Protein AF-A0A0B7FUU1-F1 (afdb_monomer)

Nearest PDB structures (foldseek):
  2uy8-assembly1_A  TM=9.739E-01  e=7.559E-03  Bacillus subtilis
  4met-assembly1_A  TM=9.738E-01  e=1.517E-02  Bacillus subtilis subsp. subtilis str. 168
  5hi0-assembly1_A  TM=9.730E-01  e=2.305E-02  Bacillus subtilis subsp. subtilis str. 168
  2v09-assembly1_A  TM=9.767E-01  e=3.045E-02  Bacillus subtilis
  2uy9-assembly1_A  TM=9.750E-01  e=3.753E-02  Bacillus subtilis

Organism: Thanatephorus cucumeris (strain AG1-IB / isolate 7/3/14) (NCBI:txid1108050)

pLDDT: mean 92.93, std 8.99, range [48.88, 98.0]

Radius of gyration: 15.76 Å; Cα contacts (8 Å, |Δi|>4): 33; chains: 1; bounding box: 33×37×38 Å

Secondary structure (DSSP, 8-state):
--------TT--------SSS--------SSSS-----HHHHHHHS-HHHHHHHH---HHHHHT--SSPPSS-PPP--

Sequence (78 aa):
MGILCYVPPSFGHYVENIGNTTLKYLEIFKTDVYEDISLNQWLALTPPDMVKAHLQLSDETISQLQKVKPVIVGPGEW

InterPro domains:
  IPR006045 Cupin 1 [PF00190] (2-62)
  IPR011051 RmlC-like cupin domain superfamily [SSF51182] (5-67)
  IPR014710 RmlC-like jelly roll fold [G3DSA:2.60.120.10] (1-73)

Mean predicted aligned error: 3.99 Å

Solvent-accessible surface area (backbone atoms only — not comparable to full-atom values): 5778 Å² total; per-residue (Å²): 138,87,84,89,84,86,78,63,88,92,61,88,83,86,86,80,79,91,60,99,63,90,82,83,88,84,90,86,70,101,62,98,70,93,84,87,80,55,66,55,25,53,58,44,71,39,63,64,70,60,52,31,73,76,67,72,56,52,72,70,63,57,69,70,43,37,70,64,72,76,89,77,80,74,85,77,92,124

Structure (mmCIF, N/CA/C/O backbone):
data_AF-A0A0B7FUU1-F1
#
_entry.id   AF-A0A0B7FUU1-F1
#
loop_
_atom_site.group_PDB
_atom_site.id
_atom_site.type_symbol
_atom_site.label_atom_id
_atom_site.label_alt_id
_atom_site.label_comp_id
_atom_site.label_asym_id
_atom_site.label_entity_id
_atom_site.label_seq_i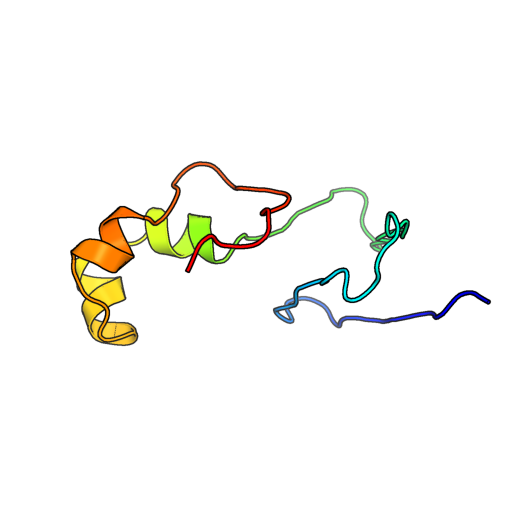d
_atom_site.pdbx_PDB_ins_code
_atom_site.Cartn_x
_atom_site.Cartn_y
_atom_site.Cartn_z
_atom_site.occupancy
_atom_site.B_iso_or_equiv
_atom_site.auth_seq_id
_atom_site.auth_comp_id
_atom_site.auth_asym_id
_atom_site.auth_atom_id
_atom_site.pdbx_PDB_model_num
ATOM 1 N N . MET A 1 1 ? 18.434 3.439 -19.640 1.00 51.09 1 MET A N 1
ATOM 2 C CA . MET A 1 1 ? 19.199 2.845 -18.524 1.00 51.09 1 MET A CA 1
ATOM 3 C C . MET A 1 1 ? 18.192 2.262 -17.555 1.00 51.09 1 MET A C 1
ATOM 5 O O . MET A 1 1 ? 17.283 2.986 -17.175 1.00 51.09 1 MET A O 1
ATOM 9 N N . GLY A 1 2 ? 18.278 0.967 -17.256 1.00 75.88 2 GLY A N 1
ATOM 10 C CA . GLY A 1 2 ? 17.420 0.325 -16.258 1.00 75.88 2 GLY A CA 1
ATOM 11 C C . GLY A 1 2 ? 18.111 0.329 -14.898 1.00 75.88 2 GLY A C 1
ATOM 12 O O . GLY A 1 2 ? 19.325 0.151 -14.841 1.00 75.88 2 GLY A O 1
ATOM 13 N N . ILE A 1 3 ? 17.348 0.548 -13.831 1.00 85.75 3 ILE A N 1
ATOM 14 C CA . ILE A 1 3 ? 17.812 0.419 -12.446 1.00 85.75 3 ILE A CA 1
ATOM 15 C C . ILE A 1 3 ? 17.186 -0.857 -11.884 1.00 85.75 3 ILE A C 1
ATOM 17 O O . ILE A 1 3 ? 15.996 -1.095 -12.087 1.00 85.75 3 ILE A O 1
ATOM 21 N N . LEU A 1 4 ? 17.991 -1.683 -11.216 1.00 92.19 4 LEU A N 1
ATOM 22 C CA . LEU A 1 4 ? 17.517 -2.856 -10.488 1.00 92.19 4 LEU A CA 1
ATOM 23 C C . LEU A 1 4 ? 17.342 -2.485 -9.016 1.00 92.19 4 LEU A C 1
ATOM 25 O O . LEU A 1 4 ? 18.295 -2.042 -8.376 1.00 92.19 4 LEU A O 1
ATOM 29 N N . CYS A 1 5 ? 16.144 -2.714 -8.489 1.00 93.44 5 CYS A N 1
ATOM 30 C CA . CYS A 1 5 ? 15.828 -2.549 -7.075 1.00 93.44 5 CYS A CA 1
ATOM 31 C C . CYS A 1 5 ? 15.451 -3.905 -6.473 1.00 93.44 5 CYS A C 1
ATOM 33 O O . CYS A 1 5 ? 14.902 -4.765 -7.161 1.00 93.44 5 CYS A O 1
ATOM 35 N N . TYR A 1 6 ? 15.736 -4.089 -5.185 1.00 95.88 6 TYR A N 1
ATOM 36 C CA . TYR A 1 6 ? 15.366 -5.285 -4.436 1.00 95.88 6 TYR A CA 1
ATOM 37 C C . TYR A 1 6 ? 14.724 -4.881 -3.113 1.00 95.88 6 TYR A C 1
ATOM 39 O O . TYR A 1 6 ? 15.310 -4.114 -2.349 1.00 95.88 6 TYR A O 1
ATOM 47 N N . VAL A 1 7 ? 13.536 -5.419 -2.848 1.00 96.50 7 VAL A N 1
ATOM 48 C CA . VAL A 1 7 ? 12.834 -5.270 -1.573 1.00 96.50 7 VAL A CA 1
ATOM 49 C C . VAL A 1 7 ? 12.823 -6.639 -0.891 1.00 96.50 7 VAL A C 1
ATOM 51 O O . VAL A 1 7 ? 12.317 -7.596 -1.482 1.00 96.50 7 VAL A O 1
ATOM 54 N N . PRO A 1 8 ? 13.404 -6.782 0.316 1.00 96.00 8 PRO A N 1
ATOM 55 C CA . PRO A 1 8 ? 13.352 -8.042 1.047 1.00 96.00 8 PRO A CA 1
ATOM 56 C C . PRO A 1 8 ? 11.908 -8.484 1.344 1.00 96.00 8 PRO A C 1
ATOM 58 O O . PRO A 1 8 ? 11.023 -7.634 1.475 1.00 96.00 8 PRO A O 1
ATOM 61 N N . PRO A 1 9 ? 11.654 -9.796 1.507 1.00 93.25 9 PRO A N 1
ATOM 62 C CA . PRO A 1 9 ? 10.327 -10.297 1.856 1.00 93.25 9 PRO A CA 1
ATOM 63 C C . PRO A 1 9 ? 9.743 -9.592 3.085 1.00 93.25 9 PRO A C 1
ATOM 65 O O . PRO A 1 9 ? 10.454 -9.343 4.058 1.00 93.25 9 PRO A O 1
ATOM 68 N N . SER A 1 10 ? 8.443 -9.298 3.034 1.00 91.94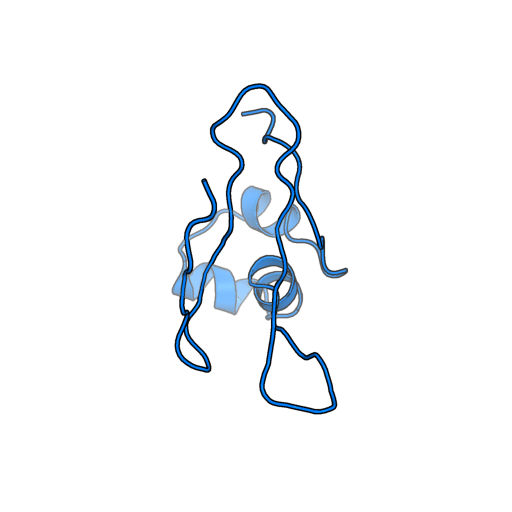 10 SER A N 1
ATOM 69 C CA . SER A 1 10 ? 7.667 -8.646 4.103 1.00 91.94 10 SER A CA 1
ATOM 70 C C . SER A 1 10 ? 8.005 -7.177 4.395 1.00 91.94 10 SER A C 1
ATOM 72 O O . SER A 1 10 ? 7.400 -6.592 5.292 1.00 91.94 10 SER A O 1
ATOM 74 N N . PHE A 1 11 ? 8.933 -6.550 3.664 1.00 97.00 11 PHE A N 1
ATOM 75 C CA . PHE A 1 11 ? 9.240 -5.131 3.854 1.00 97.00 11 PHE A CA 1
ATOM 76 C C . PHE A 1 11 ? 8.193 -4.266 3.139 1.00 97.00 11 PHE A C 1
ATOM 78 O O . PHE A 1 11 ? 7.973 -4.390 1.930 1.00 97.00 11 PHE A O 1
ATOM 85 N N . GLY A 1 12 ? 7.555 -3.366 3.892 1.00 96.00 12 GLY A N 1
ATOM 86 C CA . GLY A 1 12 ? 6.625 -2.385 3.336 1.00 96.00 12 GLY A CA 1
ATOM 87 C C . GLY A 1 12 ? 7.331 -1.442 2.361 1.00 96.00 12 GLY A C 1
ATOM 88 O O . GLY A 1 12 ? 8.445 -0.991 2.626 1.00 96.00 12 GLY A O 1
ATOM 89 N N . HIS A 1 13 ? 6.690 -1.156 1.231 1.00 96.62 13 HIS A N 1
ATOM 90 C CA . HIS A 1 13 ? 7.239 -0.298 0.183 1.00 96.62 13 HIS A CA 1
ATOM 91 C C . HIS A 1 13 ? 6.122 0.366 -0.633 1.00 96.62 13 HIS A C 1
ATOM 93 O O . HIS A 1 13 ? 4.963 -0.041 -0.577 1.00 96.62 13 HIS A O 1
ATOM 99 N N . TYR A 1 14 ? 6.490 1.398 -1.390 1.00 95.81 14 TYR A N 1
ATOM 100 C CA . TYR A 1 14 ? 5.667 2.024 -2.422 1.00 95.81 14 TYR A CA 1
ATOM 101 C C . TYR A 1 14 ? 6.565 2.421 -3.600 1.00 95.81 14 TYR A C 1
ATOM 103 O O . TYR A 1 14 ? 7.777 2.580 -3.435 1.00 95.81 14 TYR A O 1
ATOM 111 N N . VAL A 1 15 ? 5.974 2.576 -4.785 1.00 95.50 15 VAL A N 1
ATOM 112 C CA . VAL A 1 15 ? 6.662 3.055 -5.990 1.00 95.50 15 VAL A CA 1
ATOM 113 C C . VAL A 1 15 ? 5.942 4.301 -6.486 1.00 95.50 15 VAL A C 1
ATOM 115 O O . VAL A 1 15 ? 4.768 4.243 -6.845 1.00 95.50 15 VAL A O 1
ATOM 118 N N . GLU A 1 16 ? 6.649 5.428 -6.504 1.00 95.25 16 GLU A N 1
ATOM 119 C CA . GLU A 1 16 ? 6.115 6.719 -6.934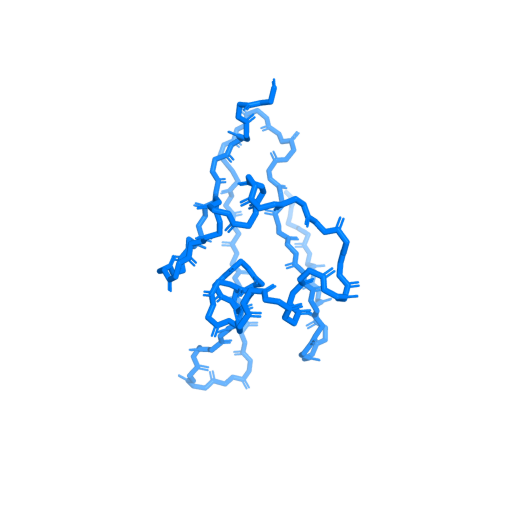 1.00 95.25 16 GLU A CA 1
ATOM 120 C C . GLU A 1 16 ? 6.727 7.146 -8.271 1.00 95.25 16 GLU A C 1
ATOM 122 O O . GLU A 1 16 ? 7.944 7.106 -8.471 1.00 95.25 16 GLU A O 1
ATOM 127 N N . ASN A 1 17 ? 5.876 7.587 -9.199 1.00 95.12 17 ASN A N 1
ATOM 128 C CA . ASN A 1 17 ? 6.340 8.225 -10.421 1.00 95.12 17 ASN A CA 1
ATOM 129 C C . ASN A 1 17 ? 6.632 9.711 -10.165 1.00 95.12 17 ASN A C 1
ATOM 131 O O . ASN A 1 17 ? 5.729 10.538 -10.219 1.00 95.12 17 ASN A O 1
ATOM 135 N N . ILE A 1 18 ? 7.903 10.042 -9.945 1.00 94.50 18 ILE A N 1
ATOM 136 C CA . ILE A 1 18 ? 8.384 11.421 -9.737 1.00 94.50 18 ILE A CA 1
ATOM 137 C C . ILE A 1 18 ? 8.667 12.186 -11.047 1.00 94.50 18 ILE A C 1
ATOM 139 O O 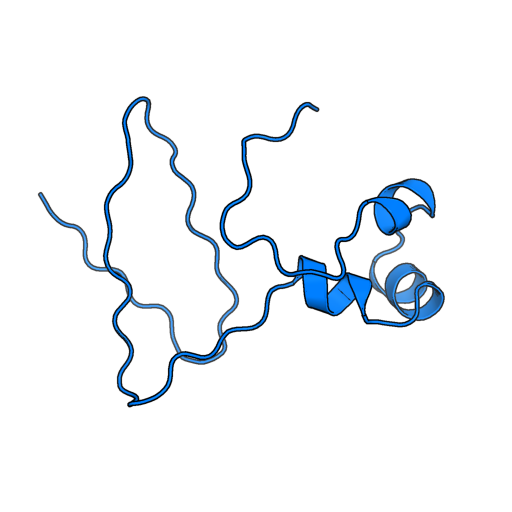. ILE A 1 18 ? 9.216 13.287 -11.020 1.00 94.50 18 ILE A O 1
ATOM 143 N N . GLY A 1 19 ? 8.385 11.583 -12.207 1.00 93.81 19 GLY A N 1
ATOM 144 C CA . GLY A 1 19 ? 8.666 12.151 -13.525 1.00 93.81 19 GLY A CA 1
ATOM 145 C C . GLY A 1 19 ? 7.413 12.603 -14.277 1.00 93.81 19 GLY A C 1
ATOM 146 O O . GLY A 1 19 ? 6.291 12.223 -13.966 1.00 93.81 19 GLY A O 1
ATOM 147 N N . ASN A 1 20 ? 7.619 13.354 -15.361 1.00 95.44 20 ASN A N 1
ATOM 148 C CA . ASN A 1 20 ? 6.533 13.897 -16.194 1.00 95.44 20 ASN A CA 1
ATOM 149 C C . ASN A 1 20 ? 6.055 12.934 -17.298 1.00 95.44 20 ASN A C 1
ATOM 151 O O . ASN A 1 20 ? 5.374 13.342 -18.236 1.00 95.44 20 ASN A O 1
ATOM 155 N N . THR A 1 21 ? 6.466 11.666 -17.249 1.00 95.12 21 THR A N 1
ATOM 156 C CA . THR A 1 21 ? 6.146 10.660 -18.274 1.00 95.12 21 THR A CA 1
ATOM 157 C C . THR A 1 21 ? 5.689 9.366 -17.615 1.00 95.12 21 THR A C 1
ATOM 159 O O . THR A 1 21 ? 5.903 9.170 -16.423 1.00 95.12 21 THR A O 1
ATOM 162 N N . THR A 1 22 ? 5.052 8.472 -18.371 1.00 94.56 22 THR A N 1
ATOM 163 C CA . THR A 1 22 ? 4.596 7.177 -17.852 1.00 94.56 22 THR A CA 1
ATOM 164 C C . THR A 1 22 ? 5.768 6.315 -17.374 1.00 94.56 22 THR A C 1
ATOM 166 O O . THR A 1 22 ? 6.601 5.891 -18.179 1.00 94.56 22 THR A O 1
ATOM 169 N N . LEU A 1 23 ? 5.779 5.983 -16.081 1.00 94.50 23 LEU A N 1
ATOM 170 C CA . LEU A 1 23 ? 6.671 4.974 -15.517 1.00 94.50 23 LEU A CA 1
ATOM 171 C C . LEU A 1 23 ? 6.261 3.571 -15.993 1.00 94.50 23 LEU A C 1
ATOM 173 O O . LEU A 1 23 ? 5.094 3.192 -15.914 1.00 94.50 23 LEU A O 1
ATOM 177 N N . LYS A 1 24 ? 7.234 2.786 -16.464 1.00 94.50 24 LYS A N 1
ATOM 178 C CA . LYS A 1 24 ? 7.075 1.361 -16.791 1.00 94.50 24 LYS A CA 1
ATOM 179 C C . LYS A 1 24 ? 8.130 0.566 -16.028 1.00 94.50 24 LYS A C 1
ATOM 181 O O . LYS A 1 24 ? 9.316 0.862 -16.163 1.00 94.50 24 LYS A O 1
ATOM 186 N N . TYR A 1 25 ? 7.708 -0.429 -15.256 1.00 94.94 25 TYR A N 1
ATOM 187 C CA . TYR A 1 25 ? 8.590 -1.298 -14.473 1.00 94.94 25 TYR A CA 1
ATOM 188 C C . TYR A 1 25 ? 8.004 -2.713 -14.363 1.00 94.94 25 TYR A C 1
ATOM 190 O O . TYR A 1 25 ? 6.868 -2.946 -14.775 1.00 94.94 25 TYR A O 1
ATOM 198 N N . LEU A 1 26 ? 8.804 -3.655 -13.859 1.00 96.00 26 LEU A N 1
ATOM 199 C CA . LEU A 1 26 ? 8.413 -5.046 -13.635 1.00 96.00 26 LEU A CA 1
ATOM 200 C C . LEU A 1 26 ? 8.693 -5.423 -12.181 1.00 96.00 26 LEU A C 1
ATOM 202 O O . LEU A 1 26 ? 9.804 -5.209 -11.696 1.00 96.00 26 LEU A O 1
ATOM 206 N N . GLU A 1 27 ? 7.706 -6.026 -11.526 1.00 95.69 27 GLU A N 1
ATOM 207 C CA . GLU A 1 27 ? 7.865 -6.682 -10.230 1.00 95.69 27 GLU A CA 1
ATOM 208 C C . GLU A 1 27 ? 8.037 -8.183 -10.464 1.00 95.69 27 GLU A C 1
ATOM 210 O O . GLU A 1 27 ? 7.255 -8.803 -11.186 1.00 95.69 27 GLU A O 1
ATOM 215 N N . ILE A 1 28 ? 9.092 -8.767 -9.895 1.00 95.81 28 ILE A N 1
ATOM 216 C CA . ILE A 1 28 ? 9.419 -10.184 -10.065 1.00 95.81 28 ILE A CA 1
ATOM 217 C C . ILE A 1 28 ? 9.578 -10.802 -8.684 1.00 95.81 28 ILE A C 1
ATOM 219 O O . ILE A 1 28 ? 10.381 -10.340 -7.875 1.00 95.81 28 ILE A O 1
ATOM 223 N N . PHE A 1 29 ? 8.849 -11.888 -8.449 1.00 96.56 29 PHE A N 1
ATOM 224 C CA . PHE A 1 29 ? 8.854 -12.615 -7.188 1.00 96.56 29 PHE A CA 1
ATOM 225 C C . PHE A 1 29 ? 9.288 -14.061 -7.424 1.00 96.56 29 PHE A C 1
ATOM 227 O O . PHE A 1 29 ? 8.968 -14.665 -8.446 1.00 96.56 29 PHE A O 1
ATOM 234 N N . LYS A 1 30 ? 10.028 -14.637 -6.472 1.00 96.19 30 LYS A N 1
ATOM 235 C CA . LYS A 1 30 ? 10.453 -16.045 -6.521 1.00 96.19 30 LYS A CA 1
ATOM 236 C C . LYS A 1 30 ? 9.383 -16.946 -5.887 1.00 96.19 30 LYS A C 1
ATOM 238 O O . LYS A 1 30 ? 9.626 -17.562 -4.854 1.00 96.19 30 LYS A O 1
ATOM 243 N N . THR A 1 31 ? 8.200 -16.968 -6.491 1.00 95.81 31 THR A N 1
ATOM 244 C CA . THR A 1 31 ? 7.016 -17.741 -6.076 1.00 95.81 31 THR A CA 1
ATOM 245 C C . THR A 1 31 ? 6.098 -17.939 -7.287 1.00 95.81 31 THR A C 1
ATOM 247 O O . THR A 1 31 ? 6.202 -17.199 -8.266 1.00 95.81 31 THR A O 1
ATOM 250 N N . ASP A 1 32 ? 5.241 -18.952 -7.250 1.00 96.50 32 ASP A N 1
ATOM 251 C CA . ASP A 1 32 ? 4.222 -19.228 -8.268 1.00 96.50 32 ASP A CA 1
ATOM 252 C C . ASP A 1 32 ? 2.926 -18.425 -8.058 1.00 96.50 32 ASP A C 1
ATOM 254 O O . ASP A 1 32 ? 2.142 -18.270 -8.995 1.00 96.50 32 ASP A O 1
ATOM 258 N N . VAL A 1 33 ? 2.726 -17.872 -6.859 1.00 96.06 33 VAL A N 1
ATOM 259 C CA . VAL A 1 33 ? 1.559 -17.057 -6.498 1.00 96.06 33 VAL A CA 1
ATOM 260 C C . VAL A 1 33 ? 1.993 -15.645 -6.111 1.00 96.06 33 VAL A C 1
ATOM 262 O O . VAL A 1 33 ? 2.886 -15.462 -5.285 1.00 96.06 33 VAL A O 1
ATOM 265 N N . TYR A 1 34 ? 1.340 -14.642 -6.700 1.00 94.19 34 TYR A N 1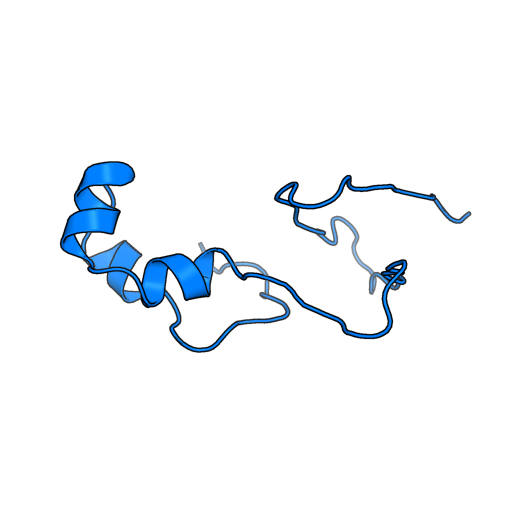
ATOM 266 C CA . TYR A 1 34 ? 1.465 -13.243 -6.294 1.00 94.19 34 TYR A CA 1
ATOM 267 C C . TYR A 1 34 ? 0.530 -12.952 -5.119 1.00 94.19 34 TYR A C 1
ATOM 269 O O . TYR A 1 34 ? -0.679 -13.158 -5.226 1.00 94.19 34 TYR A O 1
ATOM 277 N N . GLU A 1 35 ? 1.090 -12.429 -4.032 1.00 94.12 35 GLU A N 1
ATOM 278 C CA . GLU A 1 35 ? 0.347 -11.979 -2.859 1.00 94.12 35 GLU A CA 1
ATOM 279 C C . GLU A 1 35 ? 0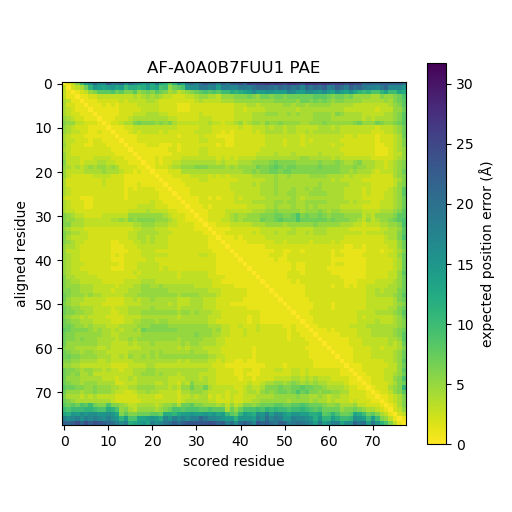.942 -10.667 -2.345 1.00 94.12 35 GLU A C 1
ATOM 281 O O . GLU A 1 35 ? 2.162 -10.498 -2.288 1.00 94.12 35 GLU A O 1
ATOM 286 N N . ASP A 1 36 ? 0.076 -9.748 -1.928 1.00 95.25 36 ASP A N 1
ATOM 287 C CA . ASP A 1 36 ? 0.457 -8.503 -1.275 1.00 95.25 36 ASP A CA 1
ATOM 288 C C . ASP A 1 36 ? -0.623 -8.062 -0.278 1.00 95.25 36 ASP A C 1
ATOM 290 O O . ASP A 1 36 ? -1.760 -8.541 -0.299 1.00 95.25 36 ASP A O 1
ATOM 294 N N . ILE A 1 37 ? -0.260 -7.121 0.593 1.00 95.38 37 ILE A N 1
ATOM 295 C CA . ILE A 1 37 ? -1.174 -6.515 1.558 1.00 95.38 37 ILE A CA 1
ATOM 296 C C . ILE A 1 37 ? -1.123 -4.999 1.376 1.00 95.38 37 ILE A C 1
ATOM 298 O O . ILE A 1 37 ? -0.112 -4.357 1.659 1.00 95.38 37 ILE A O 1
ATOM 302 N N . SER A 1 38 ? -2.239 -4.407 0.951 1.00 96.56 38 SER A N 1
ATOM 303 C CA . SER A 1 38 ? -2.385 -2.952 0.910 1.00 96.56 38 SER A CA 1
ATOM 304 C C . SER A 1 38 ? -2.595 -2.396 2.315 1.00 96.56 38 SER A C 1
ATOM 306 O O . SER A 1 38 ? -3.543 -2.778 3.001 1.00 96.56 38 SER A O 1
ATOM 308 N N . LEU A 1 39 ? -1.758 -1.436 2.720 1.00 96.25 39 LEU A N 1
ATOM 309 C CA . LEU A 1 39 ? -1.903 -0.749 4.005 1.00 96.25 39 LEU A CA 1
ATOM 310 C C . LEU A 1 39 ? -3.277 -0.077 4.141 1.00 96.25 39 LEU A C 1
ATOM 312 O O . LEU A 1 39 ? -3.908 -0.185 5.186 1.00 96.25 39 LEU A O 1
ATOM 316 N N . ASN A 1 40 ? -3.764 0.573 3.079 1.00 96.06 40 ASN A N 1
ATOM 317 C CA . ASN A 1 40 ? -5.062 1.250 3.091 1.00 96.06 40 ASN A CA 1
ATOM 318 C C . ASN A 1 40 ? -6.197 0.250 3.372 1.00 96.06 40 ASN A C 1
ATOM 320 O O . ASN A 1 40 ? -6.960 0.423 4.322 1.00 96.06 40 ASN A O 1
ATOM 324 N N . GLN A 1 41 ? -6.231 -0.853 2.618 1.00 97.56 41 GLN A N 1
ATOM 325 C CA . GLN A 1 41 ? -7.222 -1.908 2.824 1.00 97.56 41 GLN A CA 1
ATOM 326 C C . GLN A 1 41 ? -7.111 -2.542 4.211 1.00 97.56 41 GLN A C 1
ATOM 328 O O . GLN A 1 41 ? -8.129 -2.780 4.863 1.00 97.56 41 GLN A O 1
ATOM 333 N N . TRP A 1 42 ? -5.891 -2.812 4.672 1.00 97.44 42 TRP A N 1
ATOM 334 C CA . TRP A 1 42 ? -5.671 -3.412 5.980 1.00 97.44 42 TRP A CA 1
ATOM 335 C C . TRP A 1 42 ? -6.237 -2.533 7.100 1.00 97.44 42 TRP A C 1
ATOM 337 O O . TRP A 1 42 ? -6.999 -3.022 7.938 1.00 97.44 42 TRP A O 1
ATOM 347 N N . LEU A 1 43 ? -5.962 -1.226 7.072 1.00 97.56 43 LEU A N 1
ATOM 348 C CA . LEU A 1 43 ? -6.529 -0.283 8.037 1.00 97.56 43 LEU A CA 1
ATOM 349 C C . LEU A 1 43 ? -8.056 -0.171 7.899 1.00 97.56 43 LEU A C 1
ATOM 351 O O . LEU A 1 43 ? -8.751 -0.164 8.910 1.00 97.56 43 LEU A O 1
ATOM 355 N N . ALA A 1 44 ? -8.597 -0.167 6.676 1.00 97.12 44 ALA A N 1
ATOM 356 C CA . ALA A 1 44 ? -10.042 -0.098 6.426 1.00 97.12 44 ALA A CA 1
ATOM 357 C C . ALA A 1 44 ? -10.830 -1.321 6.943 1.00 97.12 44 ALA A C 1
ATOM 359 O O . ALA A 1 44 ? -12.029 -1.225 7.228 1.00 97.12 44 ALA A O 1
ATOM 360 N N . LEU A 1 45 ? -10.178 -2.485 7.011 1.00 97.62 45 LEU A N 1
ATOM 361 C CA . LEU A 1 45 ? -10.747 -3.740 7.520 1.00 97.62 45 LEU A CA 1
ATOM 362 C C . LEU A 1 45 ? -10.495 -3.949 9.017 1.00 97.62 45 LEU A C 1
ATOM 364 O O . LEU A 1 45 ? -11.030 -4.882 9.615 1.00 97.62 45 LEU A O 1
ATOM 368 N N . THR A 1 46 ? -9.704 -3.075 9.627 1.00 98.00 46 THR A N 1
ATOM 369 C CA . THR A 1 46 ? -9.408 -3.091 11.054 1.00 98.00 46 THR A CA 1
ATOM 370 C C . THR A 1 46 ? -10.470 -2.283 11.816 1.00 98.00 46 THR A C 1
ATOM 372 O O . THR A 1 46 ? -10.917 -1.254 11.307 1.00 98.00 46 THR A O 1
ATOM 375 N N . PRO A 1 47 ? -10.902 -2.694 13.030 1.00 97.69 47 PRO A N 1
ATOM 376 C CA . PRO A 1 47 ? -11.835 -1.902 13.830 1.00 97.69 47 PRO A CA 1
ATOM 377 C C . PRO A 1 47 ? -11.379 -0.434 13.964 1.00 97.69 47 PRO A C 1
ATOM 379 O O . PRO A 1 47 ? -10.249 -0.203 14.410 1.00 97.69 47 PRO A O 1
ATOM 382 N N . PRO A 1 48 ? -12.227 0.558 13.620 1.00 96.19 48 PRO A N 1
ATOM 383 C CA . PRO A 1 48 ? -11.838 1.970 13.583 1.00 96.19 48 PRO A CA 1
ATOM 384 C C . PRO A 1 48 ? -11.227 2.485 14.886 1.00 96.19 48 PRO A C 1
ATOM 386 O O . PRO A 1 48 ? -10.230 3.200 14.857 1.00 96.19 48 PRO A O 1
ATOM 389 N N . ASP A 1 49 ? -11.768 2.077 16.035 1.00 96.81 49 ASP A N 1
ATOM 390 C CA . ASP A 1 49 ? -11.253 2.499 17.341 1.00 96.81 49 ASP A CA 1
ATOM 391 C C . ASP A 1 49 ? -9.834 1.979 17.606 1.00 96.81 49 ASP A C 1
ATOM 393 O O . ASP A 1 49 ? -9.028 2.679 18.218 1.00 96.81 49 ASP A O 1
ATOM 397 N N . MET A 1 50 ? -9.482 0.800 17.077 1.00 97.94 50 MET A N 1
ATOM 398 C CA . MET A 1 50 ? -8.113 0.294 17.155 1.00 97.94 50 MET A CA 1
ATOM 399 C C . MET A 1 50 ? -7.176 1.129 16.279 1.00 97.94 50 MET A C 1
ATOM 401 O O . MET A 1 50 ? -6.098 1.502 16.734 1.00 97.94 50 MET A O 1
ATOM 405 N N . VAL A 1 51 ? -7.586 1.474 15.057 1.00 97.88 51 VAL A N 1
ATOM 406 C CA . VAL A 1 51 ? -6.785 2.331 14.164 1.00 97.88 51 VAL A CA 1
ATOM 407 C C . VAL A 1 51 ? -6.569 3.716 14.785 1.00 97.88 51 VAL A C 1
ATOM 409 O O . VAL A 1 51 ? -5.433 4.192 14.824 1.00 97.88 51 VAL A O 1
ATOM 412 N N . LYS A 1 52 ? -7.619 4.329 15.352 1.00 96.94 52 LYS A N 1
ATOM 413 C CA . LYS A 1 52 ? -7.531 5.606 16.085 1.00 96.94 52 LYS A CA 1
ATOM 414 C C . LYS A 1 52 ? -6.558 5.535 17.250 1.00 96.94 52 LYS A C 1
ATOM 416 O O . LYS A 1 52 ? -5.729 6.427 17.396 1.00 96.94 52 LYS A O 1
ATOM 421 N N . ALA A 1 53 ? -6.627 4.474 18.050 1.00 97.19 53 ALA A N 1
ATOM 422 C CA . ALA A 1 53 ? -5.737 4.307 19.192 1.00 97.19 53 ALA A CA 1
ATOM 423 C C . ALA A 1 53 ? -4.257 4.190 18.781 1.00 97.19 53 ALA A C 1
ATOM 425 O O . ALA A 1 53 ? -3.392 4.691 19.494 1.00 97.19 53 ALA A O 1
ATOM 426 N N . HIS A 1 54 ? -3.960 3.566 17.634 1.00 97.81 54 HIS A N 1
ATOM 427 C CA . HIS A 1 54 ? -2.584 3.393 17.154 1.00 97.81 54 HIS A CA 1
ATOM 428 C C . HIS A 1 54 ? -2.026 4.630 16.442 1.00 97.81 54 HIS A C 1
ATOM 430 O O . HIS A 1 54 ? -0.853 4.950 16.618 1.00 97.81 54 HIS A O 1
ATOM 436 N N . LEU A 1 55 ? -2.839 5.298 15.618 1.00 97.56 55 LEU A N 1
ATOM 437 C CA . LEU A 1 55 ? -2.369 6.330 14.684 1.00 97.56 55 LEU A CA 1
ATOM 438 C C . LEU A 1 55 ? -2.854 7.746 15.018 1.00 97.56 55 LEU A C 1
ATOM 440 O O . LEU A 1 55 ? -2.395 8.695 14.392 1.00 97.56 55 LEU A O 1
ATOM 444 N N . GLN A 1 56 ? -3.764 7.898 15.986 1.00 97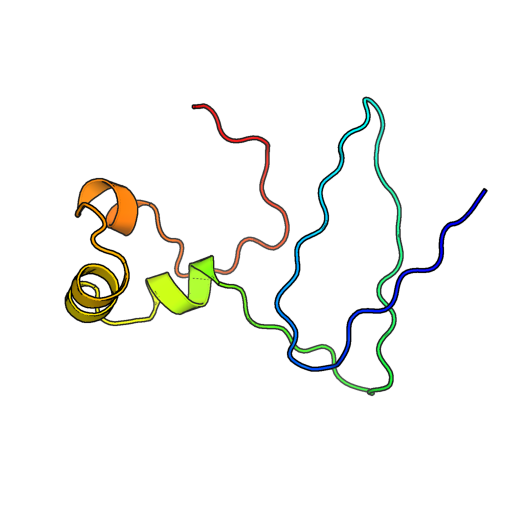.00 56 GLN A N 1
ATOM 445 C CA . GLN A 1 56 ? -4.318 9.189 16.424 1.00 97.00 56 GLN A CA 1
ATOM 446 C C . GLN A 1 56 ? -4.974 9.987 15.281 1.00 97.00 56 GLN A C 1
ATOM 448 O O . GLN A 1 56 ? -4.887 11.210 15.219 1.00 97.00 56 GLN A O 1
ATOM 453 N N . LEU A 1 57 ? -5.635 9.281 14.358 1.00 95.06 57 LEU A N 1
ATOM 454 C CA . LEU A 1 57 ? -6.310 9.876 13.203 1.00 95.06 57 LEU A CA 1
ATOM 455 C C . LEU A 1 57 ? -7.735 10.330 13.546 1.00 95.06 57 LEU A C 1
ATOM 457 O O . LEU A 1 57 ? -8.392 9.746 14.410 1.00 95.06 57 LEU A O 1
ATOM 461 N N . SER A 1 58 ? -8.222 11.350 12.833 1.00 95.25 58 SER A N 1
ATOM 462 C CA . SER A 1 58 ? -9.610 11.809 12.934 1.00 95.25 58 SER A CA 1
ATOM 463 C C . SER A 1 58 ? -10.581 10.808 12.299 1.00 95.25 58 SER A C 1
ATOM 465 O O . SER A 1 58 ? -10.212 10.024 11.419 1.00 95.25 58 SER A O 1
ATOM 467 N N . ASP A 1 59 ? -11.852 10.867 12.707 1.00 95.75 59 ASP A N 1
ATOM 468 C CA . ASP A 1 59 ? -12.912 10.079 12.065 1.00 95.75 59 ASP A CA 1
ATOM 469 C C . ASP A 1 59 ? -13.066 10.447 10.576 1.00 95.75 59 ASP A C 1
ATOM 471 O O . ASP A 1 59 ? -13.361 9.580 9.754 1.00 95.75 59 ASP A O 1
ATOM 475 N N . GLU A 1 60 ? -12.790 11.705 10.211 1.00 96.00 60 GLU A N 1
ATOM 476 C CA . GLU A 1 60 ? -12.759 12.161 8.818 1.00 96.00 60 GLU A CA 1
ATOM 477 C C . GLU A 1 60 ? -11.701 11.402 8.008 1.00 96.00 60 GLU A C 1
ATOM 479 O O . GLU A 1 60 ? -12.043 10.792 6.996 1.00 96.00 60 GLU A O 1
ATOM 484 N N . THR A 1 61 ? -10.451 11.337 8.478 1.00 94.44 61 THR A N 1
ATOM 485 C CA . THR A 1 61 ? -9.381 10.597 7.789 1.00 94.44 61 THR A CA 1
ATOM 486 C C . THR A 1 61 ? -9.700 9.107 7.691 1.00 94.44 61 THR A C 1
ATOM 488 O O . THR A 1 61 ? -9.481 8.489 6.650 1.00 94.44 61 THR A O 1
ATOM 491 N N . ILE A 1 62 ? -10.253 8.515 8.751 1.00 95.56 62 ILE A N 1
ATOM 492 C CA . ILE A 1 62 ? -10.624 7.093 8.752 1.00 95.56 62 ILE A CA 1
ATOM 493 C C . ILE A 1 62 ? -11.744 6.801 7.757 1.00 95.56 62 ILE A C 1
ATOM 495 O O . ILE A 1 62 ? -11.724 5.749 7.117 1.00 95.56 62 ILE A O 1
ATOM 499 N N . SER A 1 63 ? -12.689 7.728 7.578 1.00 94.88 63 SER A N 1
ATOM 500 C CA . SER A 1 63 ? -13.782 7.569 6.613 1.00 94.88 63 SER A CA 1
ATOM 501 C C . SER A 1 63 ? -13.304 7.477 5.157 1.00 94.88 63 SER A C 1
ATOM 503 O O . SER A 1 63 ? -14.016 6.921 4.323 1.00 94.88 63 SER A O 1
ATOM 505 N N . GLN A 1 64 ? -12.091 7.961 4.862 1.00 94.31 64 GLN A N 1
ATOM 506 C CA . GLN A 1 64 ? -11.478 7.906 3.530 1.00 94.31 64 GLN A CA 1
ATOM 507 C C . GLN A 1 64 ? -10.768 6.572 3.238 1.00 94.31 64 GLN A C 1
ATOM 509 O O . GLN A 1 64 ? -10.355 6.326 2.102 1.00 94.31 64 GLN A O 1
ATOM 514 N N . LEU A 1 65 ? -10.605 5.697 4.238 1.00 95.38 65 LEU A N 1
ATOM 515 C CA . LEU A 1 65 ? -9.980 4.390 4.045 1.00 95.38 65 LEU A CA 1
ATOM 516 C C . LEU A 1 65 ? -10.872 3.473 3.190 1.00 95.38 65 LEU A C 1
ATOM 518 O O . LEU A 1 65 ? -12.089 3.390 3.364 1.00 95.38 65 LEU A O 1
ATOM 522 N N . GLN A 1 66 ? -10.256 2.740 2.266 1.00 95.19 66 GLN A N 1
ATOM 523 C CA . GLN A 1 66 ? -10.934 1.945 1.248 1.00 95.19 66 GLN A CA 1
ATOM 524 C C . GLN A 1 66 ? -10.850 0.451 1.563 1.00 95.19 66 GLN A C 1
ATOM 526 O O . GLN A 1 66 ? -9.776 -0.142 1.580 1.00 95.19 66 GLN A O 1
ATOM 531 N N . LYS A 1 67 ? -12.006 -0.197 1.749 1.00 95.25 67 LYS A N 1
ATOM 532 C CA . LYS A 1 67 ? -12.086 -1.653 2.001 1.00 95.25 67 LYS A CA 1
ATOM 533 C C . LYS A 1 67 ? -11.740 -2.504 0.777 1.00 95.25 67 LYS A C 1
ATOM 535 O O . LYS A 1 67 ? -11.366 -3.668 0.911 1.00 95.25 67 LYS A O 1
ATOM 540 N N . VAL A 1 68 ? -11.890 -1.938 -0.416 1.00 95.88 68 VAL A N 1
ATOM 541 C CA . VAL A 1 68 ? -11.458 -2.552 -1.673 1.00 95.88 68 VAL A CA 1
ATOM 542 C C . VAL A 1 68 ? -10.082 -1.998 -1.998 1.00 95.88 68 VAL A C 1
ATOM 544 O O . VAL A 1 68 ? -9.910 -0.784 -2.006 1.00 95.88 68 VAL A O 1
ATOM 547 N N . LYS A 1 69 ? -9.115 -2.882 -2.249 1.00 94.00 69 LYS A N 1
ATOM 548 C CA . LYS A 1 69 ? -7.723 -2.509 -2.496 1.00 94.00 69 LYS A CA 1
ATOM 549 C C . LYS A 1 69 ? -7.594 -1.566 -3.707 1.00 94.00 69 LYS A C 1
ATOM 551 O O . LYS A 1 69 ? -7.832 -2.015 -4.832 1.00 94.00 69 LYS A O 1
ATOM 556 N N . PRO A 1 70 ? -7.125 -0.317 -3.525 1.00 88.06 70 PRO A N 1
ATOM 557 C CA . PRO A 1 70 ? -6.615 0.468 -4.639 1.00 88.06 70 PRO A CA 1
ATOM 558 C C . PRO A 1 70 ? -5.238 -0.080 -5.038 1.00 88.06 70 PRO A C 1
ATOM 560 O O . PRO A 1 70 ? -4.333 -0.168 -4.210 1.00 88.06 70 PRO A O 1
ATOM 563 N N . VAL A 1 71 ? -5.081 -0.491 -6.299 1.00 89.75 71 VAL A N 1
ATOM 564 C CA . VAL A 1 71 ? -3.809 -1.048 -6.806 1.00 89.75 71 VAL A CA 1
ATOM 565 C C . VAL A 1 71 ? -2.828 0.065 -7.178 1.00 89.75 71 VAL A C 1
ATOM 567 O O . VAL A 1 71 ? -1.639 -0.040 -6.903 1.00 89.75 71 VAL A O 1
ATOM 570 N N . ILE A 1 72 ? -3.332 1.145 -7.776 1.00 91.50 72 ILE A N 1
ATOM 571 C CA . ILE A 1 72 ? -2.580 2.355 -8.113 1.00 91.50 72 ILE A CA 1
ATOM 572 C C . ILE A 1 72 ? -3.441 3.533 -7.672 1.00 91.50 72 ILE A C 1
ATOM 574 O O . ILE A 1 72 ? -4.631 3.578 -7.987 1.00 91.50 72 ILE A O 1
ATOM 578 N N . VAL A 1 73 ? -2.847 4.470 -6.939 1.00 9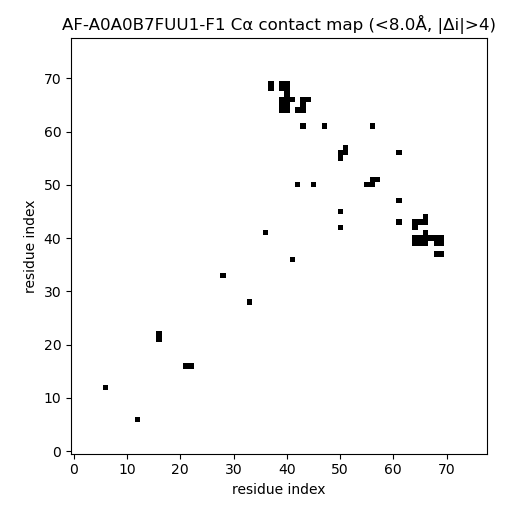2.38 73 VAL A N 1
ATOM 579 C CA . VAL A 1 73 ? -3.512 5.701 -6.502 1.00 92.38 73 VAL A CA 1
ATOM 580 C C . VAL A 1 73 ? -3.024 6.873 -7.348 1.00 92.38 73 VAL A C 1
ATOM 582 O O . VAL A 1 73 ? -1.842 6.955 -7.681 1.00 92.38 73 VAL A O 1
ATOM 585 N N . GLY A 1 74 ? -3.949 7.748 -7.743 1.00 89.44 74 GLY A N 1
ATOM 586 C CA . GLY A 1 74 ? -3.607 9.003 -8.408 1.00 89.44 74 GLY A CA 1
ATOM 587 C C . GLY A 1 74 ? -2.963 9.997 -7.436 1.00 89.44 74 GLY A C 1
ATOM 588 O O . GLY A 1 74 ? -2.984 9.762 -6.224 1.00 89.44 74 GLY A O 1
ATOM 589 N N . PRO A 1 75 ? -2.406 11.111 -7.943 1.00 84.19 75 PRO A N 1
ATOM 590 C CA . PRO A 1 75 ? -1.995 12.208 -7.077 1.00 84.19 75 PRO A CA 1
ATOM 591 C C . PRO A 1 75 ? -3.194 12.646 -6.228 1.00 84.19 75 PRO A C 1
ATOM 593 O O . PRO A 1 75 ? -4.300 12.799 -6.746 1.00 84.19 75 PRO A O 1
ATOM 596 N N . GLY A 1 76 ? -2.983 12.790 -4.919 1.00 71.69 76 GLY A N 1
ATOM 597 C CA . GLY A 1 76 ? -4.016 13.321 -4.036 1.00 71.69 76 GLY A CA 1
ATOM 598 C C . GLY A 1 76 ? -4.320 14.769 -4.406 1.00 71.69 76 GLY A C 1
ATOM 599 O O . GLY A 1 76 ? -3.396 15.546 -4.638 1.00 71.69 76 GLY A O 1
ATOM 600 N N . GLU A 1 77 ? -5.601 15.126 -4.455 1.00 60.56 77 GLU A N 1
ATOM 601 C CA . GLU A 1 77 ? -6.014 16.526 -4.390 1.00 6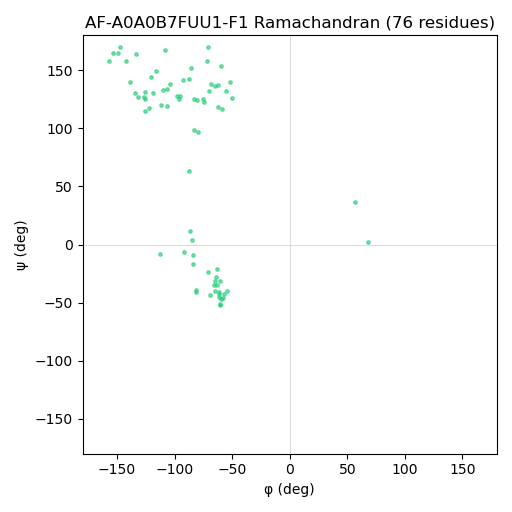0.56 77 GLU A CA 1
ATOM 602 C C . GLU A 1 77 ? -5.967 16.927 -2.914 1.00 60.56 77 GLU A C 1
ATOM 604 O O . GLU A 1 77 ? -6.860 16.574 -2.145 1.00 60.56 77 GLU A O 1
ATOM 609 N N . TRP A 1 78 ? -4.866 17.546 -2.494 1.00 48.88 78 TRP A N 1
ATOM 610 C CA . TRP A 1 78 ? -4.717 18.143 -1.166 1.00 48.88 78 TRP A CA 1
ATOM 611 C C . TRP A 1 78 ? -4.814 19.664 -1.252 1.00 48.88 78 TRP A C 1
ATOM 613 O O . TRP A 1 78 ? -4.357 20.235 -2.268 1.00 48.88 78 TRP A O 1
#

Foldseek 3Di:
DDDDDDDPPPDDDDDDDPDPDDDDDDDDDPDPDDDDDDPLLVLLPDDVVVSCVVPVDDPVVSVPRDVDDDPDDDPDPD